Protein AF-A0A5B0KGT2-F1 (afdb_monomer_lite)

Structure (mmCIF, N/CA/C/O backbone):
data_AF-A0A5B0KGT2-F1
#
_entry.id   AF-A0A5B0KGT2-F1
#
loop_
_atom_site.group_PDB
_atom_site.id
_atom_site.type_symbol
_atom_site.label_atom_id
_atom_site.label_alt_id
_atom_site.label_comp_id
_atom_site.label_asym_id
_atom_site.label_entity_id
_atom_site.label_seq_i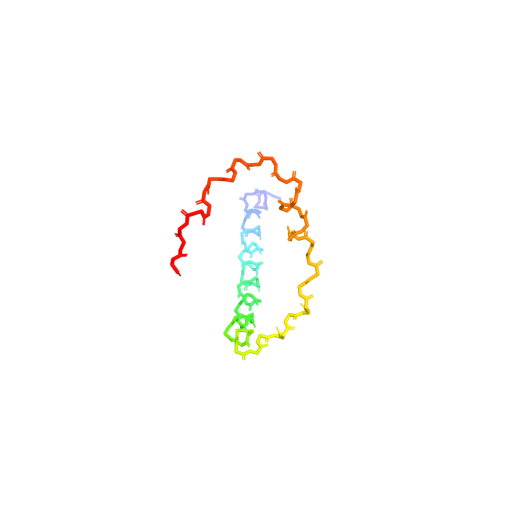d
_atom_site.pdbx_PDB_ins_code
_atom_site.Cartn_x
_atom_site.Cartn_y
_atom_site.Cartn_z
_atom_site.occupancy
_atom_site.B_iso_or_equiv
_atom_site.auth_seq_id
_atom_site.auth_comp_id
_atom_site.auth_asym_id
_atom_site.auth_atom_id
_atom_site.pdbx_PDB_model_num
ATOM 1 N N . MET A 1 1 ? -18.665 4.012 26.330 1.00 65.81 1 MET A N 1
ATOM 2 C CA . MET A 1 1 ? -17.222 4.311 26.185 1.00 65.81 1 MET A CA 1
ATOM 3 C C . MET A 1 1 ? -16.344 3.078 26.383 1.00 65.81 1 MET A C 1
ATOM 5 O O . MET A 1 1 ? -15.461 2.861 25.569 1.00 65.81 1 MET A O 1
ATOM 9 N N . ASP A 1 2 ? -16.627 2.234 27.378 1.00 83.38 2 ASP A N 1
ATOM 10 C CA . ASP A 1 2 ? -15.780 1.086 27.755 1.00 83.38 2 ASP A CA 1
ATOM 11 C C . ASP A 1 2 ? -15.680 -0.047 26.709 1.00 83.38 2 ASP A C 1
ATOM 13 O O . ASP A 1 2 ? -14.713 -0.801 26.652 1.00 83.38 2 ASP A O 1
ATOM 17 N N . TRP A 1 3 ? -16.687 -0.166 25.843 1.00 88.06 3 TRP A N 1
ATOM 18 C CA . TRP A 1 3 ? -16.668 -1.119 24.733 1.00 88.06 3 TRP A CA 1
ATOM 19 C C . TRP A 1 3 ? -15.703 -0.686 23.622 1.00 88.06 3 TRP A C 1
ATOM 21 O O . TRP A 1 3 ? -14.911 -1.488 23.130 1.00 88.06 3 TRP A O 1
ATOM 31 N N . LEU A 1 4 ? -15.728 0.600 23.259 1.00 87.94 4 LEU A N 1
ATOM 32 C CA . LEU A 1 4 ? -14.880 1.126 22.195 1.00 87.94 4 LEU A CA 1
ATOM 33 C C . LEU A 1 4 ? -13.403 1.031 22.592 1.00 87.94 4 LEU A C 1
ATOM 35 O O . LEU A 1 4 ? -12.596 0.580 21.792 1.00 87.94 4 LEU A O 1
ATOM 39 N N . SER A 1 5 ? -13.053 1.347 23.842 1.00 88.75 5 SER A N 1
ATOM 40 C CA . SER A 1 5 ? -11.675 1.219 24.337 1.00 88.75 5 SER A CA 1
ATOM 41 C C . SER A 1 5 ? -11.143 -0.222 24.306 1.00 88.75 5 SER A C 1
ATOM 43 O O . SER A 1 5 ? -9.951 -0.415 24.081 1.00 88.75 5 SER A O 1
ATOM 45 N N . LYS A 1 6 ? -12.002 -1.237 24.476 1.00 93.19 6 LYS A N 1
ATOM 46 C CA . LYS A 1 6 ? -11.614 -2.662 24.450 1.00 93.19 6 LYS A CA 1
ATOM 47 C C . LYS A 1 6 ? -11.500 -3.246 23.039 1.00 93.19 6 LYS A C 1
ATOM 49 O O . LYS A 1 6 ? -10.665 -4.119 22.813 1.00 93.19 6 LYS A O 1
ATOM 54 N N . TYR A 1 7 ? -12.310 -2.774 22.090 1.00 93.94 7 TYR A N 1
ATOM 55 C CA . TYR A 1 7 ? -12.428 -3.388 20.758 1.00 93.94 7 TYR A CA 1
ATOM 56 C C . TYR A 1 7 ? -12.039 -2.476 19.586 1.00 93.94 7 TYR A C 1
ATOM 58 O O . TYR A 1 7 ? -12.170 -2.886 18.436 1.00 93.94 7 TYR A O 1
ATOM 66 N N . TRP A 1 8 ? -11.516 -1.268 19.829 1.00 93.50 8 TRP A N 1
ATOM 67 C CA . TRP A 1 8 ? -11.121 -0.339 18.756 1.00 93.50 8 TRP A CA 1
ATOM 68 C C . TRP A 1 8 ? -10.123 -0.944 17.751 1.00 93.50 8 TRP A C 1
ATOM 70 O O . TRP A 1 8 ? -10.173 -0.629 16.564 1.00 93.50 8 TRP A O 1
ATOM 80 N N . TRP A 1 9 ? -9.258 -1.855 18.202 1.00 94.94 9 TRP A N 1
ATOM 81 C CA . TRP A 1 9 ? -8.288 -2.566 17.364 1.00 94.94 9 TRP A CA 1
ATOM 82 C C . TRP A 1 9 ? -8.947 -3.367 16.228 1.00 94.94 9 TRP A C 1
ATOM 84 O O . TRP A 1 9 ? -8.341 -3.552 15.174 1.00 94.94 9 TRP A O 1
ATOM 94 N N . VAL A 1 10 ? -10.206 -3.790 16.397 1.00 95.44 10 VAL A N 1
ATOM 95 C CA . VAL A 1 10 ? -10.977 -4.486 15.357 1.00 95.44 10 VAL A CA 1
ATOM 96 C C . VAL A 1 10 ? -11.225 -3.567 14.160 1.00 95.44 10 VAL A C 1
ATOM 98 O O . VAL A 1 10 ? -11.104 -4.007 13.020 1.00 95.44 10 VAL A O 1
ATOM 101 N N . LEU A 1 11 ? -11.503 -2.279 14.394 1.00 94.50 11 LEU A N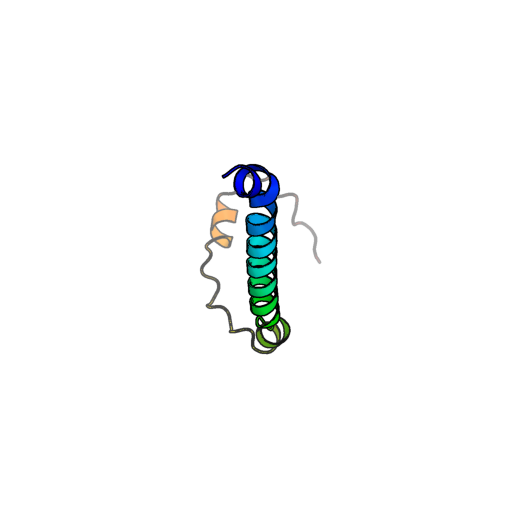 1
ATOM 102 C CA . LEU A 1 11 ? -11.667 -1.301 13.313 1.00 94.50 11 LEU A CA 1
ATOM 103 C C . LEU A 1 11 ? -10.363 -1.115 12.535 1.00 94.50 11 LEU A C 1
ATOM 105 O O . LEU A 1 11 ? -10.386 -1.062 11.307 1.00 94.50 11 LEU A O 1
ATOM 109 N N . VAL A 1 12 ? -9.228 -1.076 13.240 1.00 95.94 12 VAL A N 1
ATOM 110 C CA . VAL A 1 12 ? -7.901 -0.987 12.614 1.00 95.94 12 VAL A CA 1
ATOM 111 C C . VAL A 1 12 ? -7.622 -2.217 11.754 1.00 95.94 12 VAL A C 1
ATOM 113 O O . VAL A 1 12 ? -7.170 -2.067 10.623 1.00 95.94 12 VAL A O 1
ATOM 116 N N . LEU A 1 13 ? -7.930 -3.425 12.238 1.00 97.50 13 LEU A N 1
ATOM 117 C CA . LEU A 1 13 ? -7.748 -4.653 11.458 1.00 97.50 13 LEU A CA 1
ATOM 118 C C . LEU A 1 13 ? -8.624 -4.690 10.209 1.00 97.50 13 LEU A C 1
ATOM 120 O O . LEU A 1 13 ? -8.126 -5.007 9.132 1.00 97.50 13 LEU A O 1
ATOM 124 N N . VAL A 1 14 ? -9.908 -4.345 10.328 1.00 97.12 14 VAL A N 1
ATOM 125 C CA . VAL A 1 14 ? -10.819 -4.301 9.175 1.00 97.12 14 VAL A CA 1
ATOM 126 C C . VAL A 1 14 ? -10.338 -3.272 8.152 1.00 97.12 14 VAL A C 1
ATOM 128 O O . VAL A 1 14 ? -10.317 -3.558 6.955 1.00 97.12 14 VAL A O 1
ATOM 131 N N . PHE A 1 15 ? -9.889 -2.103 8.615 1.00 97.06 15 PHE A N 1
ATOM 132 C CA . PHE A 1 15 ? -9.313 -1.081 7.748 1.00 97.06 15 PHE A CA 1
ATOM 133 C C . PHE A 1 15 ? -8.046 -1.580 7.041 1.00 97.06 15 PHE A C 1
ATOM 135 O O . PHE A 1 15 ? -7.935 -1.453 5.823 1.00 97.06 15 PHE A O 1
ATOM 142 N N . LEU A 1 16 ? -7.123 -2.205 7.776 1.00 97.44 16 LEU A N 1
ATOM 143 C CA . LEU A 1 16 ? -5.867 -2.719 7.232 1.00 97.44 16 LEU A CA 1
ATOM 144 C C . LEU A 1 16 ? -6.115 -3.809 6.184 1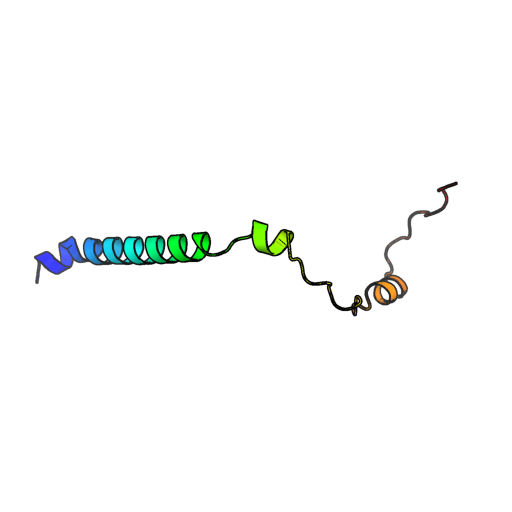.00 97.44 16 LEU A C 1
ATOM 146 O O . LEU A 1 16 ? -5.540 -3.754 5.098 1.00 97.44 16 LEU A O 1
ATOM 150 N N . VAL A 1 17 ? -7.022 -4.750 6.460 1.00 97.81 17 VAL A N 1
ATOM 151 C CA . VAL A 1 17 ? -7.430 -5.780 5.492 1.00 97.81 17 VAL A CA 1
ATOM 152 C C . VAL A 1 17 ? -8.058 -5.140 4.251 1.00 97.81 17 VAL A C 1
ATOM 154 O O . VAL A 1 17 ? -7.731 -5.532 3.131 1.00 97.81 17 VAL A O 1
ATOM 157 N N . GLY A 1 18 ? -8.896 -4.113 4.420 1.00 97.38 18 GLY A N 1
ATOM 158 C CA . GLY A 1 18 ? -9.465 -3.353 3.305 1.00 97.38 18 GLY A CA 1
ATOM 159 C C . GLY A 1 18 ? -8.399 -2.699 2.420 1.00 97.38 18 GLY A C 1
ATOM 160 O O . GLY A 1 18 ? -8.458 -2.810 1.193 1.00 97.38 18 GLY A O 1
ATOM 161 N N . VAL A 1 19 ? -7.384 -2.075 3.028 1.00 97.31 19 VAL A N 1
ATOM 162 C CA . VAL A 1 19 ? -6.244 -1.492 2.301 1.00 97.31 19 VAL A CA 1
ATOM 163 C C . VAL A 1 19 ? -5.439 -2.578 1.583 1.00 97.31 19 VAL A C 1
ATOM 165 O O . VAL A 1 19 ? -5.150 -2.423 0.398 1.00 97.31 19 VAL A O 1
ATOM 168 N N . MET A 1 20 ? -5.137 -3.704 2.243 1.00 97.00 20 MET A N 1
ATOM 169 C CA . MET A 1 20 ? -4.402 -4.813 1.620 1.00 97.00 20 MET A CA 1
ATOM 170 C C . MET A 1 20 ? -5.130 -5.380 0.398 1.00 97.00 20 MET A C 1
ATOM 172 O O . MET A 1 20 ? -4.505 -5.593 -0.638 1.00 97.00 20 MET A O 1
ATOM 176 N N . ILE A 1 21 ? -6.449 -5.581 0.478 1.00 97.12 21 ILE A N 1
ATOM 177 C CA . ILE A 1 21 ? -7.245 -6.084 -0.652 1.00 97.12 21 ILE A CA 1
ATOM 178 C C . ILE A 1 21 ? -7.211 -5.101 -1.830 1.00 97.12 21 ILE A C 1
ATOM 180 O O . ILE A 1 21 ? -7.085 -5.530 -2.980 1.00 97.12 21 ILE A O 1
ATOM 184 N N . ASN A 1 22 ? -7.289 -3.792 -1.569 1.00 96.31 22 ASN A N 1
ATOM 185 C CA . ASN A 1 22 ? -7.184 -2.776 -2.618 1.00 96.31 22 ASN A CA 1
ATOM 186 C C . ASN A 1 22 ? -5.809 -2.798 -3.298 1.00 96.31 22 ASN A C 1
ATOM 188 O O . ASN A 1 22 ? -5.744 -2.819 -4.526 1.00 96.31 22 ASN A O 1
ATOM 192 N N . VAL A 1 23 ? -4.730 -2.874 -2.514 1.00 95.31 23 VAL A N 1
ATOM 193 C CA . VAL A 1 23 ? -3.356 -2.958 -3.031 1.00 95.31 23 VAL A CA 1
ATOM 194 C C . VAL A 1 23 ? -3.159 -4.218 -3.878 1.00 95.31 23 VAL A C 1
ATOM 196 O O . VAL A 1 23 ? -2.625 -4.133 -4.981 1.00 95.31 23 VAL A O 1
ATOM 199 N N . ILE A 1 24 ? -3.648 -5.377 -3.424 1.00 95.50 24 ILE A N 1
ATOM 200 C CA . ILE A 1 24 ? -3.572 -6.634 -4.189 1.00 95.50 24 ILE A CA 1
ATOM 201 C C . ILE A 1 24 ? -4.353 -6.528 -5.505 1.00 95.50 24 ILE A C 1
ATOM 203 O O . ILE A 1 24 ? -3.874 -6.988 -6.542 1.00 95.50 24 ILE A O 1
ATOM 207 N N . LYS A 1 25 ? -5.543 -5.909 -5.502 1.00 93.56 25 LYS A N 1
ATOM 208 C CA . LYS A 1 25 ? -6.312 -5.683 -6.737 1.00 93.56 25 LYS A CA 1
ATOM 209 C C . LYS A 1 25 ? -5.562 -4.802 -7.728 1.00 93.56 25 LYS A C 1
ATOM 211 O O . LYS A 1 25 ? -5.595 -5.108 -8.915 1.00 93.56 25 LYS A O 1
ATOM 216 N N . ASP A 1 26 ? -4.900 -3.747 -7.265 1.00 91.81 26 ASP A N 1
ATOM 217 C CA . ASP A 1 26 ? -4.105 -2.889 -8.145 1.00 91.81 26 ASP A CA 1
ATOM 218 C C . ASP A 1 26 ? -2.848 -3.585 -8.662 1.00 91.81 26 ASP A C 1
ATOM 220 O O . ASP A 1 26 ? -2.583 -3.528 -9.860 1.00 91.81 26 ASP A O 1
ATOM 224 N N . LEU A 1 27 ? -2.137 -4.338 -7.821 1.00 90.31 27 LEU A N 1
ATOM 225 C CA . LEU A 1 27 ? -1.003 -5.163 -8.255 1.00 90.31 27 LEU A CA 1
ATOM 226 C C . LEU A 1 27 ? -1.415 -6.185 -9.321 1.00 90.31 27 LEU A C 1
ATOM 228 O O . LEU A 1 27 ? -0.728 -6.332 -10.326 1.00 90.31 27 LEU A O 1
ATOM 232 N N . ASN A 1 28 ? -2.569 -6.835 -9.154 1.00 88.25 28 ASN A N 1
ATOM 233 C CA . ASN A 1 28 ? -3.092 -7.787 -10.137 1.00 88.25 28 ASN A CA 1
ATOM 234 C C . ASN A 1 28 ? -3.525 -7.132 -11.460 1.00 88.25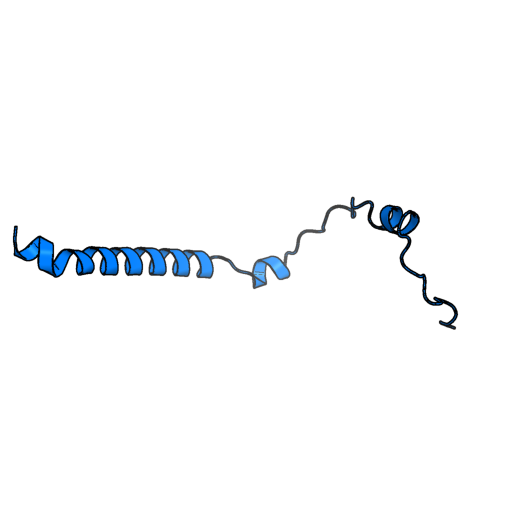 28 ASN A C 1
ATOM 236 O O . ASN A 1 28 ? -3.643 -7.828 -12.466 1.00 88.25 28 ASN A O 1
ATOM 240 N N . ARG A 1 29 ? -3.760 -5.812 -11.492 1.00 87.31 29 ARG A N 1
ATOM 241 C CA . ARG A 1 29 ? -3.988 -5.072 -12.746 1.00 87.31 29 ARG A CA 1
ATOM 242 C C . ARG A 1 29 ? -2.694 -4.794 -13.506 1.00 87.31 29 ARG A C 1
ATOM 244 O O . ARG A 1 29 ? -2.752 -4.538 -14.708 1.00 87.31 29 ARG A O 1
ATOM 251 N N . VAL A 1 30 ? -1.542 -4.829 -12.837 1.00 84.75 30 VAL A N 1
ATOM 252 C CA . VAL A 1 30 ? -0.240 -4.614 -13.474 1.00 84.75 30 VAL A CA 1
ATOM 253 C C . VAL A 1 30 ? 0.168 -5.877 -14.234 1.00 84.75 30 VAL A C 1
ATOM 255 O O . VAL A 1 30 ? 0.692 -6.843 -13.677 1.00 84.75 30 VAL A O 1
ATOM 258 N N . ASP A 1 31 ? -0.053 -5.864 -15.546 1.00 84.44 31 ASP A N 1
ATOM 259 C CA . ASP A 1 31 ? 0.331 -6.965 -16.426 1.00 84.44 31 ASP A CA 1
ATOM 260 C C . ASP A 1 31 ? 1.800 -6.848 -16.867 1.00 84.44 31 ASP A C 1
ATOM 262 O O . ASP A 1 31 ? 2.152 -6.203 -17.859 1.00 84.44 31 ASP A O 1
ATOM 266 N N . HIS A 1 32 ? 2.668 -7.526 -16.119 1.00 83.25 32 HIS A N 1
ATOM 267 C CA . HIS A 1 32 ? 4.100 -7.606 -16.399 1.00 83.25 32 HIS A CA 1
ATOM 268 C C . HIS A 1 32 ? 4.387 -8.325 -17.725 1.00 83.25 32 HIS A C 1
ATOM 270 O O . HIS A 1 32 ? 5.352 -7.995 -18.415 1.00 83.25 32 HIS A O 1
ATOM 276 N N . LYS A 1 33 ? 3.541 -9.286 -18.120 1.00 83.56 33 LYS A N 1
ATOM 277 C CA . LYS A 1 33 ? 3.713 -10.026 -19.376 1.00 83.56 33 LYS A CA 1
ATOM 278 C C . LYS A 1 33 ? 3.423 -9.121 -20.565 1.00 83.56 33 LYS A C 1
ATOM 280 O O . LYS A 1 33 ? 4.186 -9.124 -21.528 1.00 83.56 33 LYS A O 1
ATOM 285 N N . LYS A 1 34 ? 2.379 -8.293 -20.473 1.00 83.88 34 LYS A N 1
ATOM 286 C CA . LYS A 1 34 ? 2.067 -7.275 -21.485 1.00 83.88 34 LYS A CA 1
ATOM 287 C C . LYS A 1 34 ? 3.187 -6.249 -21.639 1.00 83.88 34 LYS A C 1
ATOM 289 O O . LYS A 1 34 ? 3.496 -5.884 -22.773 1.00 83.88 34 LYS A O 1
ATOM 294 N N . PHE A 1 35 ? 3.798 -5.810 -20.535 1.00 84.00 35 PHE A N 1
ATOM 295 C CA . PHE A 1 35 ? 4.954 -4.909 -20.573 1.00 84.00 35 PHE A CA 1
ATOM 296 C C . PHE A 1 35 ? 6.158 -5.548 -21.276 1.00 84.00 35 PHE A C 1
ATOM 298 O O . PHE A 1 35 ? 6.770 -4.910 -22.124 1.00 84.00 35 PHE A O 1
ATOM 305 N N . LEU A 1 36 ? 6.470 -6.815 -20.983 1.00 85.19 36 LEU A N 1
ATOM 306 C CA . LEU A 1 36 ? 7.571 -7.528 -21.642 1.00 85.19 36 LEU A CA 1
ATOM 307 C C . LEU A 1 36 ? 7.302 -7.776 -23.133 1.00 85.19 36 LEU A C 1
ATOM 309 O O . LEU A 1 36 ? 8.214 -7.641 -23.943 1.00 85.19 36 LEU A O 1
ATOM 313 N N . ALA A 1 37 ? 6.058 -8.096 -23.500 1.00 89.25 37 ALA A N 1
ATOM 314 C CA . ALA A 1 37 ? 5.661 -8.321 -24.891 1.00 89.25 37 ALA A CA 1
ATOM 315 C C . ALA A 1 37 ? 5.669 -7.037 -25.740 1.00 89.25 37 ALA A C 1
ATOM 317 O O . ALA A 1 37 ? 5.861 -7.107 -26.948 1.00 89.25 37 ALA A O 1
ATOM 318 N N . ASN A 1 38 ? 5.469 -5.873 -25.115 1.00 85.88 38 ASN A N 1
ATOM 319 C CA . ASN A 1 38 ? 5.452 -4.564 -25.772 1.00 85.88 38 ASN A CA 1
ATOM 320 C C . ASN A 1 38 ? 6.506 -3.642 -25.156 1.00 85.88 38 ASN A C 1
ATOM 322 O O . ASN A 1 38 ? 6.223 -2.475 -24.872 1.00 85.88 38 ASN A O 1
ATOM 326 N N . LYS A 1 39 ? 7.699 -4.179 -24.876 1.00 81.94 39 LYS A N 1
ATOM 327 C CA . LYS A 1 39 ? 8.764 -3.401 -24.246 1.00 81.94 39 LYS A CA 1
ATOM 328 C C . LYS A 1 39 ? 9.117 -2.235 -25.177 1.00 81.94 39 LYS A C 1
ATOM 330 O O . LYS A 1 39 ? 9.573 -2.499 -26.290 1.00 81.94 39 LYS A O 1
ATOM 335 N N . PRO A 1 40 ? 8.921 -0.971 -24.757 1.00 83.81 40 PRO A N 1
ATOM 336 C CA . PRO A 1 40 ? 9.301 0.158 -25.586 1.00 83.81 40 PRO A CA 1
ATOM 337 C C . PRO A 1 40 ? 10.808 0.110 -25.824 1.00 83.81 40 PRO A C 1
ATOM 339 O O . PRO A 1 40 ? 11.587 -0.270 -24.936 1.00 83.81 40 PRO A O 1
ATOM 342 N N . GLU A 1 41 ? 11.211 0.474 -27.037 1.00 83.31 41 GLU A N 1
ATOM 343 C CA . GLU A 1 41 ? 12.619 0.648 -27.350 1.00 83.31 41 GLU A CA 1
ATOM 344 C C . GLU A 1 41 ? 13.165 1.738 -26.426 1.00 83.31 41 GLU A C 1
ATOM 346 O O . GLU A 1 41 ? 12.596 2.827 -26.306 1.00 83.31 41 GLU A O 1
ATOM 351 N N . LEU A 1 42 ? 14.205 1.389 -25.667 1.00 75.75 42 LEU A N 1
ATOM 352 C CA . LEU A 1 42 ? 14.821 2.346 -24.762 1.00 75.75 42 LEU A CA 1
ATOM 353 C C . LEU A 1 42 ? 15.466 3.434 -25.624 1.00 75.75 42 LEU A C 1
ATOM 355 O O . LEU A 1 42 ? 16.041 3.102 -26.664 1.00 75.75 42 LEU A O 1
ATOM 359 N N . PRO A 1 43 ? 15.404 4.714 -25.213 1.00 79.50 43 PRO A N 1
ATOM 360 C CA . PRO A 1 43 ? 16.179 5.734 -25.893 1.00 79.50 43 PRO A CA 1
ATOM 361 C C . PRO A 1 43 ? 17.646 5.291 -25.933 1.00 79.50 43 PRO A C 1
ATOM 363 O O . PRO A 1 43 ? 18.092 4.608 -24.999 1.00 79.50 43 PRO A O 1
ATOM 366 N N . PRO A 1 44 ? 18.388 5.661 -26.991 1.00 78.88 44 PRO A N 1
ATOM 367 C CA . PRO A 1 44 ? 19.800 5.336 -27.089 1.00 78.88 44 PRO A CA 1
ATOM 368 C C . PRO A 1 44 ? 20.478 5.702 -25.771 1.00 78.88 44 PRO A C 1
ATOM 370 O O . PRO A 1 44 ? 20.269 6.789 -25.225 1.00 78.88 44 PRO A O 1
ATOM 373 N N . HIS A 1 45 ? 21.191 4.720 -25.230 1.00 68.62 45 HIS A N 1
ATOM 374 C CA . HIS A 1 45 ? 21.819 4.759 -23.921 1.00 68.62 45 HIS A CA 1
ATOM 375 C C . HIS A 1 45 ? 22.579 6.083 -23.749 1.00 68.62 45 HIS A C 1
ATOM 377 O O . HIS A 1 45 ? 23.524 6.362 -24.481 1.00 68.62 45 HIS A O 1
ATOM 383 N N . ARG A 1 46 ? 22.100 6.940 -22.838 1.00 64.81 46 ARG A N 1
ATOM 384 C CA . ARG A 1 46 ? 22.673 8.269 -22.559 1.00 64.81 46 ARG A CA 1
ATOM 385 C C . ARG A 1 46 ? 23.517 8.271 -21.290 1.00 64.81 46 ARG A C 1
ATOM 387 O O . ARG A 1 46 ? 23.714 9.334 -20.694 1.00 64.81 46 ARG A O 1
ATOM 394 N N . ASP A 1 47 ? 23.910 7.094 -20.819 1.00 66.06 47 ASP A N 1
ATOM 395 C CA . ASP A 1 47 ? 24.854 7.035 -19.725 1.00 66.06 47 ASP A CA 1
ATOM 396 C C . ASP A 1 47 ? 26.257 7.302 -20.281 1.00 66.06 47 ASP A C 1
ATOM 398 O O . ASP A 1 47 ? 26.591 6.990 -21.423 1.00 66.06 47 ASP A O 1
ATOM 402 N N . ASN A 1 48 ? 27.044 8.022 -19.497 1.00 62.59 48 ASN A N 1
ATOM 403 C CA . ASN A 1 48 ? 28.454 8.220 -19.780 1.00 62.59 48 ASN A CA 1
ATOM 404 C C . ASN A 1 48 ? 29.257 7.125 -19.054 1.00 62.59 48 ASN A C 1
ATOM 406 O O . ASN A 1 48 ? 30.402 7.390 -18.704 1.00 62.59 48 ASN A O 1
ATOM 410 N N . ASN A 1 49 ? 28.701 5.926 -18.795 1.00 65.31 49 ASN A N 1
ATOM 411 C CA . ASN A 1 49 ? 29.442 4.894 -18.052 1.00 65.31 49 ASN A CA 1
ATOM 412 C C . ASN A 1 49 ? 30.732 4.513 -18.785 1.00 65.31 49 ASN A C 1
ATOM 414 O O . ASN A 1 49 ? 31.766 4.367 -18.150 1.00 65.31 49 ASN A O 1
ATOM 418 N N . ALA A 1 50 ? 30.711 4.502 -20.122 1.00 64.62 50 ALA A N 1
ATOM 419 C CA . ALA A 1 50 ? 31.913 4.302 -20.933 1.00 64.62 50 ALA A CA 1
ATOM 420 C C . ALA A 1 50 ? 33.013 5.362 -20.703 1.00 64.62 50 ALA A C 1
ATOM 422 O O . ALA A 1 50 ? 34.177 5.076 -20.947 1.00 64.62 50 ALA A O 1
ATOM 423 N N . LYS A 1 51 ? 32.661 6.575 -20.246 1.00 65.06 51 LYS A N 1
ATOM 424 C CA . LYS A 1 51 ? 33.630 7.618 -19.859 1.00 65.06 51 LYS A CA 1
ATOM 425 C C . LYS A 1 51 ? 34.057 7.502 -18.399 1.00 65.06 51 LYS A C 1
ATOM 427 O O . LYS A 1 51 ? 35.148 7.925 -18.059 1.00 65.06 51 LYS A O 1
ATOM 432 N N . TRP A 1 52 ? 33.210 6.957 -17.528 1.00 66.69 52 TRP A N 1
ATOM 433 C CA . TRP A 1 52 ? 33.562 6.736 -16.122 1.00 66.69 52 TRP A CA 1
ATOM 434 C C . TRP A 1 52 ? 34.585 5.603 -15.953 1.00 66.69 52 TRP A C 1
ATOM 436 O O . TRP A 1 52 ? 35.364 5.649 -15.011 1.00 66.69 52 TRP A O 1
ATOM 446 N N . ASP A 1 53 ? 34.661 4.672 -16.912 1.00 70.12 53 ASP A N 1
ATOM 447 C CA . ASP A 1 53 ? 35.726 3.656 -17.005 1.00 70.12 53 ASP A CA 1
ATOM 448 C C . ASP A 1 53 ? 37.112 4.241 -17.387 1.00 70.12 53 ASP A C 1
ATOM 450 O O . ASP A 1 53 ? 38.144 3.564 -17.249 1.00 70.12 53 ASP A O 1
ATOM 454 N N . GLU A 1 54 ? 37.161 5.476 -17.912 1.00 68.69 54 GLU A N 1
ATOM 455 C CA . GLU A 1 54 ? 38.418 6.173 -18.240 1.00 68.69 54 GLU A CA 1
ATOM 456 C C . GLU A 1 54 ? 39.116 6.696 -16.975 1.00 68.69 54 GLU A C 1
ATOM 458 O O . GLU A 1 54 ? 40.344 6.640 -16.906 1.00 68.69 54 GLU A O 1
ATOM 463 N N . ASP A 1 55 ? 38.335 7.112 -15.972 1.00 68.06 55 ASP A N 1
ATOM 464 C CA . ASP A 1 55 ? 38.800 7.649 -14.684 1.00 68.06 55 ASP A CA 1
ATOM 465 C C . ASP A 1 55 ? 38.834 6.588 -13.561 1.00 68.06 55 ASP A C 1
ATOM 467 O O . ASP A 1 55 ? 39.159 6.904 -12.415 1.00 68.06 55 ASP A O 1
ATOM 471 N N . ASP A 1 56 ? 38.471 5.334 -13.856 1.00 73.44 56 ASP A N 1
ATOM 472 C CA . ASP A 1 56 ? 38.468 4.256 -12.865 1.00 73.44 56 ASP A CA 1
ATOM 473 C C . ASP A 1 56 ? 39.895 3.719 -12.625 1.00 73.44 56 ASP A C 1
ATOM 475 O O . ASP A 1 56 ? 40.490 3.052 -13.480 1.00 73.44 56 ASP A O 1
ATOM 479 N N . ASP A 1 57 ? 40.428 3.999 -11.431 1.00 72.00 57 ASP A N 1
ATOM 480 C CA . ASP A 1 57 ? 41.722 3.519 -10.912 1.00 72.00 57 ASP A CA 1
ATOM 481 C C . ASP A 1 57 ? 41.700 2.019 -10.543 1.00 72.00 57 ASP A C 1
ATOM 483 O O . ASP A 1 57 ? 42.671 1.482 -9.993 1.00 72.00 57 ASP A O 1
ATOM 487 N N . TRP A 1 58 ? 40.594 1.313 -10.813 1.00 72.19 58 TRP A N 1
ATOM 488 C CA . TRP A 1 58 ? 40.511 -0.123 -10.587 1.00 72.19 58 TRP A CA 1
ATOM 489 C C . TRP A 1 58 ? 41.632 -0.856 -11.342 1.00 72.19 58 TRP A C 1
ATOM 491 O O . TRP A 1 58 ? 41.837 -0.616 -12.538 1.00 72.19 58 TRP A O 1
ATOM 501 N N . PRO A 1 59 ? 42.363 -1.790 -10.698 1.00 72.69 59 PRO A N 1
ATOM 502 C CA . PRO A 1 59 ? 43.389 -2.563 -11.377 1.00 72.69 59 PRO A CA 1
ATOM 503 C C . PRO A 1 59 ? 42.757 -3.327 -12.542 1.00 72.69 59 PRO A C 1
ATOM 505 O O . PRO A 1 59 ? 42.014 -4.295 -12.355 1.00 72.69 59 PRO A O 1
ATOM 508 N N . LYS A 1 60 ? 43.059 -2.874 -13.764 1.00 68.56 60 LYS A N 1
ATOM 509 C CA . LYS A 1 60 ? 42.657 -3.513 -15.019 1.00 68.56 60 LYS A CA 1
ATOM 510 C C . LYS A 1 60 ? 43.420 -4.828 -15.122 1.00 68.56 60 LYS A C 1
ATOM 512 O O . LYS A 1 60 ? 44.471 -4.905 -15.750 1.00 68.56 60 LYS A O 1
ATOM 517 N N . HIS A 1 61 ? 42.926 -5.856 -14.435 1.00 61.47 61 HIS A N 1
ATOM 518 C CA . HIS A 1 61 ? 43.432 -7.209 -14.578 1.00 61.47 61 HIS A CA 1
ATOM 519 C C . HIS A 1 61 ? 43.240 -7.621 -16.034 1.00 61.47 61 HIS A C 1
ATOM 521 O O . HIS A 1 61 ? 42.116 -7.830 -16.483 1.00 61.47 61 HIS A O 1
ATOM 527 N N . ASP A 1 62 ? 44.364 -7.642 -16.750 1.00 62.00 62 ASP A N 1
ATOM 528 C CA . ASP A 1 62 ? 44.615 -8.290 -18.028 1.00 62.00 62 ASP A CA 1
ATOM 529 C C . ASP A 1 62 ? 43.356 -8.729 -18.788 1.00 62.00 62 ASP A C 1
ATOM 531 O O . ASP A 1 62 ? 42.926 -9.880 -18.734 1.00 62.00 62 ASP A O 1
ATOM 535 N N . GLN A 1 63 ? 42.833 -7.831 -19.626 1.00 56.78 63 GLN A N 1
ATOM 536 C CA . GLN A 1 63 ? 42.051 -8.257 -20.791 1.00 56.78 63 GLN A CA 1
ATOM 537 C C . GLN A 1 63 ? 42.939 -8.903 -21.873 1.00 56.78 63 GLN A C 1
ATOM 539 O O . GLN A 1 63 ? 42.471 -9.202 -22.974 1.00 56.78 63 GLN A O 1
ATOM 544 N N . SER A 1 64 ? 44.217 -9.177 -21.571 1.00 58.81 64 SER A N 1
ATOM 545 C CA . SER A 1 64 ? 45.064 -10.036 -22.386 1.00 58.81 64 SER A CA 1
ATOM 546 C C . SER A 1 64 ? 44.577 -11.485 -22.272 1.00 58.81 64 SER A C 1
ATOM 548 O O . SER A 1 64 ? 45.027 -12.273 -21.445 1.00 58.81 64 SER A O 1
ATOM 550 N N . LYS A 1 65 ? 43.594 -11.812 -23.118 1.00 56.16 65 LYS A N 1
ATOM 551 C CA . LYS A 1 65 ? 43.338 -13.104 -23.785 1.00 56.16 65 LYS A CA 1
ATOM 552 C C . LYS A 1 65 ? 41.837 -13.295 -23.966 1.00 56.16 65 LYS A C 1
ATOM 554 O O . LYS A 1 65 ? 41.182 -14.001 -23.201 1.00 56.16 65 LYS A O 1
ATOM 559 N N . LYS A 1 66 ? 41.317 -12.787 -25.077 1.00 51.41 66 LYS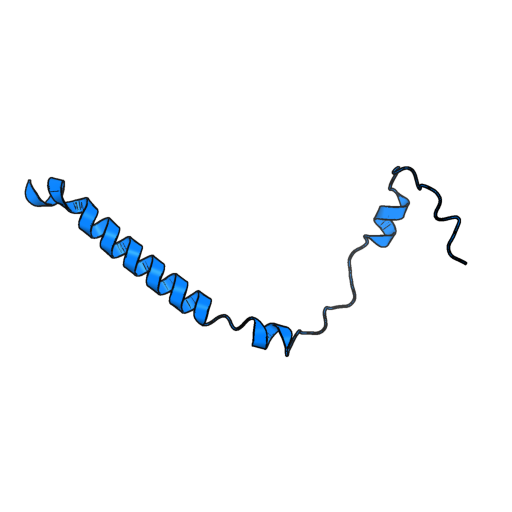 A N 1
ATOM 560 C CA . LYS A 1 66 ? 40.414 -13.606 -25.888 1.00 51.41 66 LYS A CA 1
ATOM 561 C C . LYS A 1 66 ? 40.981 -13.673 -27.312 1.00 51.41 66 LYS A C 1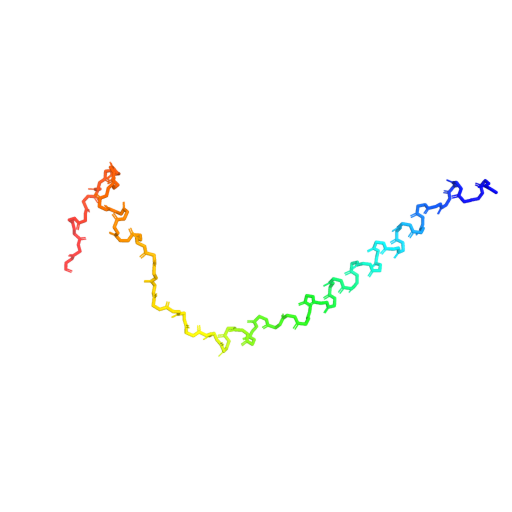
ATOM 563 O O . LYS A 1 66 ? 41.443 -12.635 -27.782 1.00 51.41 66 LYS A O 1
ATOM 568 N N . PRO A 1 67 ? 41.066 -14.881 -27.901 1.00 55.59 67 PRO A N 1
ATOM 569 C CA . PRO A 1 67 ? 41.581 -15.090 -29.254 1.00 55.59 67 PRO A CA 1
ATOM 570 C C . PRO A 1 67 ? 40.714 -14.409 -30.314 1.00 55.59 67 PRO A C 1
ATOM 572 O O . PRO A 1 67 ? 39.509 -14.196 -30.040 1.00 55.59 67 PRO A O 1
#

Radius of gyration: 27.12 Å; chains: 1; bounding box: 62×23×57 Å

Secondary structure (DSSP, 8-state):
-HHHHHHHHHHHHHHHHHHHHHHHHHHHH--HHHHHHTPPPPPS----HHHHTTS--S---------

Foldseek 3Di:
DVVCVVCVVVVVVVVVVVVVVVVVVVVVVDDPVVCVVCVDDDPDDPDPVVVVVVVDPPPPPDPPDDD

Sequence (67 aa):
MDWLSKYWWVLVLVFLVGVMINVIKDLNRVDHKKFLANKPELPPHRDNNAKWDEDDDWPKHDQSKKP

pLDDT: mean 81.02, std 13.48, range [51.41, 97.81]